Protein AF-J2WIV4-F1 (afdb_monomer)

pLDDT: mean 71.86, std 9.36, range [42.78, 84.94]

Mean predicted aligned error: 8.44 Å

Foldseek 3Di:
DQDQDDPVNLVVVVVVCCVVVVDPPDPDPVVVVVVSVVSVVVVRVVSVVVVVD

Sequence (53 aa):
MAKSATHEMIKAAMIKAIEIGLIPRHSHLDGYVRSWESLTLVIQAALEVTADN

Radius of gyration: 12.19 Å; Cα contacts (8 Å, |Δi|>4): 22; chains: 1; bounding box: 26×18×33 Å

Solvent-accessible surface area (backbone atoms only — not comparable to full-atom values): 3228 Å² total; per-residue (Å²): 130,66,76,75,79,49,72,68,56,53,51,51,53,51,54,49,33,39,75,74,60,77,37,77,86,57,92,44,68,69,61,40,51,54,51,48,56,56,49,51,50,53,53,51,52,52,52,55,63,62,54,80,110

Structure (mmCIF, N/CA/C/O backbone):
data_AF-J2WIV4-F1
#
_entry.id   AF-J2WIV4-F1
#
loop_
_atom_site.group_PDB
_atom_site.id
_atom_site.type_symbol
_atom_site.label_atom_id
_atom_site.label_alt_id
_atom_site.label_comp_id
_atom_site.label_asym_id
_atom_site.label_entity_id
_atom_site.label_seq_id
_atom_site.pdbx_PDB_ins_code
_atom_site.Cartn_x
_atom_site.Cartn_y
_atom_site.Cartn_z
_atom_site.occupancy
_atom_site.B_iso_or_equiv
_atom_site.auth_seq_id
_atom_site.auth_comp_id
_atom_site.auth_asym_id
_atom_site.auth_atom_id
_atom_site.pdbx_PDB_model_num
ATOM 1 N N . MET A 1 1 ? -12.048 -1.898 21.071 1.00 42.78 1 MET A N 1
ATOM 2 C CA . MET A 1 1 ? -11.883 -0.911 19.982 1.00 42.78 1 MET A CA 1
ATOM 3 C C . MET A 1 1 ? -10.544 -1.174 19.322 1.00 42.78 1 MET A C 1
ATOM 5 O O . MET A 1 1 ? -9.520 -0.834 19.911 1.00 42.78 1 MET A O 1
ATOM 9 N N . ALA A 1 2 ? -10.531 -1.835 18.163 1.00 51.84 2 ALA A N 1
ATOM 10 C CA . ALA A 1 2 ? -9.302 -1.950 17.389 1.00 51.84 2 ALA A CA 1
ATOM 11 C C . ALA A 1 2 ? -8.838 -0.538 17.025 1.00 51.84 2 ALA A C 1
ATOM 13 O O . ALA A 1 2 ? -9.602 0.278 16.506 1.00 51.84 2 ALA A O 1
ATOM 14 N N . LYS A 1 3 ? -7.604 -0.212 17.395 1.00 58.56 3 LYS A N 1
ATOM 15 C CA . LYS A 1 3 ? -7.019 1.087 17.095 1.00 58.56 3 LYS A CA 1
ATOM 16 C C . LYS A 1 3 ? -6.840 1.132 15.579 1.00 58.56 3 LYS A C 1
ATOM 18 O O . LYS A 1 3 ? -6.013 0.389 15.058 1.00 58.56 3 LYS A O 1
ATOM 23 N N . SER A 1 4 ? -7.648 1.944 14.893 1.00 64.50 4 SER A N 1
ATOM 24 C CA . SER A 1 4 ? -7.516 2.171 13.449 1.00 64.50 4 SER A CA 1
ATOM 25 C C . SER A 1 4 ? -6.044 2.422 13.122 1.00 64.50 4 SER A C 1
ATOM 27 O O . SER A 1 4 ? -5.391 3.228 13.798 1.00 64.50 4 SER A O 1
ATOM 29 N N . ALA A 1 5 ? -5.493 1.670 12.165 1.00 66.69 5 ALA A N 1
ATOM 30 C CA . ALA A 1 5 ? -4.092 1.814 11.803 1.00 66.69 5 ALA A CA 1
ATOM 31 C C . ALA A 1 5 ? -3.848 3.244 11.331 1.00 66.69 5 ALA A C 1
ATOM 33 O O . ALA A 1 5 ? -4.542 3.765 10.457 1.00 66.69 5 ALA A O 1
ATOM 34 N N . THR A 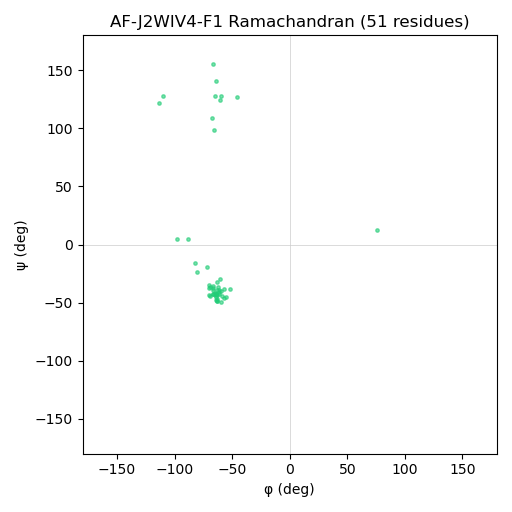1 6 ? -2.851 3.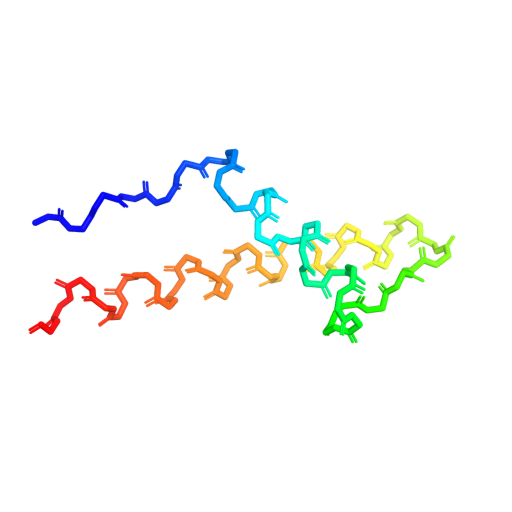892 11.927 1.00 78.75 6 THR A N 1
ATOM 35 C CA . THR A 1 6 ? -2.478 5.237 11.507 1.00 78.75 6 THR A CA 1
ATOM 36 C C . THR A 1 6 ? -1.896 5.189 10.097 1.00 78.75 6 THR A C 1
ATOM 38 O O . THR A 1 6 ? -1.339 4.176 9.667 1.00 78.75 6 THR A O 1
ATOM 41 N N . HIS A 1 7 ? -1.980 6.307 9.378 1.00 74.62 7 HIS A N 1
ATOM 42 C CA . HIS A 1 7 ? -1.424 6.428 8.029 1.00 74.62 7 HIS A CA 1
ATOM 43 C C . HIS A 1 7 ? 0.055 5.996 7.959 1.00 74.62 7 HIS A C 1
ATOM 45 O O . HIS A 1 7 ? 0.460 5.305 7.027 1.00 74.62 7 HIS A O 1
ATOM 51 N N . GLU A 1 8 ? 0.840 6.314 8.992 1.00 78.31 8 GLU A N 1
ATOM 52 C CA . GLU A 1 8 ? 2.249 5.914 9.091 1.00 78.31 8 GLU A CA 1
ATOM 53 C C . GLU A 1 8 ? 2.442 4.398 9.243 1.00 78.31 8 GLU A C 1
ATOM 55 O O . GLU A 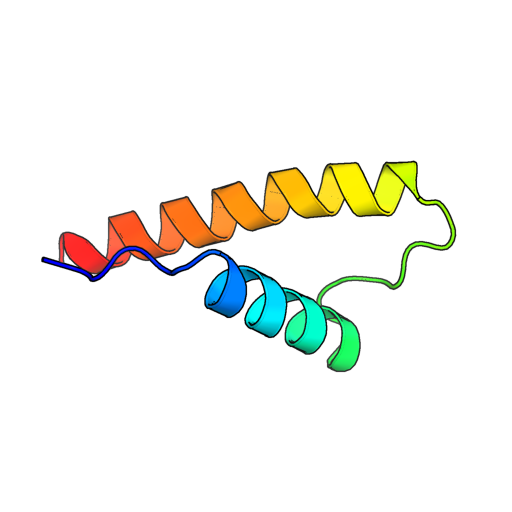1 8 ? 3.377 3.837 8.672 1.00 78.31 8 GLU A O 1
ATOM 60 N N . MET A 1 9 ? 1.548 3.704 9.957 1.00 80.38 9 MET A N 1
ATOM 61 C CA . MET A 1 9 ? 1.602 2.241 10.073 1.00 80.38 9 MET A CA 1
ATOM 62 C C . MET A 1 9 ? 1.315 1.565 8.732 1.00 80.38 9 MET A C 1
ATOM 64 O O . MET A 1 9 ? 2.016 0.627 8.352 1.00 80.38 9 MET A O 1
ATOM 68 N N . ILE A 1 10 ? 0.321 2.070 7.997 1.00 79.00 10 ILE A N 1
ATOM 69 C CA . ILE A 1 10 ? -0.024 1.569 6.660 1.00 79.00 10 ILE A CA 1
ATOM 70 C C . ILE A 1 10 ? 1.157 1.793 5.709 1.00 79.00 10 ILE A C 1
ATOM 72 O O . ILE A 1 10 ? 1.611 0.861 5.047 1.00 79.00 10 ILE A O 1
ATOM 76 N N . LYS A 1 11 ? 1.737 2.997 5.720 1.00 78.69 11 LYS A N 1
ATOM 77 C CA . LYS A 1 11 ? 2.917 3.339 4.919 1.00 78.69 11 LYS A CA 1
ATOM 78 C C . LYS A 1 11 ? 4.107 2.419 5.213 1.00 78.69 11 LYS A C 1
ATOM 80 O O . LYS A 1 11 ? 4.732 1.916 4.279 1.00 78.69 11 LYS A O 1
ATOM 85 N N . ALA A 1 12 ? 4.400 2.156 6.487 1.00 82.06 12 ALA A N 1
ATOM 86 C CA . ALA A 1 12 ? 5.479 1.253 6.885 1.00 82.06 12 ALA A CA 1
ATOM 87 C C . ALA A 1 12 ? 5.232 -0.196 6.425 1.00 82.06 12 ALA A C 1
ATOM 89 O O . ALA A 1 12 ? 6.144 -0.837 5.897 1.00 82.06 12 ALA A O 1
ATOM 90 N N . ALA A 1 13 ? 4.002 -0.700 6.562 1.00 80.94 13 ALA A N 1
ATOM 91 C CA . ALA A 1 13 ? 3.631 -2.037 6.099 1.00 80.94 13 ALA A CA 1
ATOM 92 C C . ALA A 1 13 ? 3.804 -2.188 4.578 1.00 80.94 13 ALA A C 1
ATOM 94 O O . ALA A 1 13 ? 4.301 -3.210 4.105 1.00 80.94 13 ALA A O 1
ATOM 95 N N . MET A 1 14 ? 3.466 -1.151 3.812 1.00 77.69 14 MET A N 1
ATOM 96 C CA . MET A 1 14 ? 3.602 -1.154 2.355 1.00 77.69 14 MET A CA 1
ATOM 97 C C . MET A 1 14 ? 5.059 -1.108 1.902 1.00 77.69 14 MET A C 1
ATOM 99 O O . MET A 1 14 ? 5.443 -1.881 1.025 1.00 77.69 14 MET A O 1
ATOM 103 N N . ILE A 1 15 ? 5.892 -0.269 2.531 1.00 82.00 15 ILE A N 1
ATOM 104 C CA . ILE A 1 15 ? 7.344 -0.280 2.291 1.00 82.00 15 ILE A CA 1
ATOM 105 C C . ILE A 1 15 ? 7.887 -1.685 2.552 1.00 82.00 15 ILE A C 1
ATOM 107 O O . ILE A 1 15 ? 8.612 -2.232 1.718 1.00 82.00 15 ILE A O 1
ATOM 111 N N . LYS A 1 16 ? 7.474 -2.311 3.662 1.00 83.00 16 LYS A N 1
ATOM 112 C CA . LYS A 1 16 ? 7.939 -3.653 3.998 1.00 83.00 16 LYS A CA 1
ATOM 113 C C . LYS A 1 16 ? 7.498 -4.696 2.976 1.00 83.00 16 LYS A C 1
ATOM 115 O O . LYS A 1 16 ? 8.308 -5.525 2.580 1.00 83.00 16 LYS A O 1
ATOM 120 N N . ALA A 1 17 ? 6.252 -4.630 2.514 1.00 81.62 17 ALA A N 1
ATOM 121 C CA . ALA A 1 17 ? 5.718 -5.517 1.487 1.00 81.62 17 ALA A CA 1
ATOM 122 C C . ALA A 1 17 ? 6.440 -5.363 0.132 1.00 81.62 17 ALA A C 1
ATOM 124 O O . ALA A 1 17 ? 6.624 -6.356 -0.572 1.00 81.62 17 ALA A O 1
ATOM 125 N N . ILE A 1 18 ? 6.926 -4.163 -0.205 1.00 81.69 18 ILE A N 1
ATOM 126 C CA . ILE A 1 18 ? 7.801 -3.945 -1.368 1.00 81.69 18 ILE A CA 1
ATOM 127 C C . ILE A 1 18 ? 9.181 -4.579 -1.149 1.00 81.69 18 ILE A C 1
ATOM 129 O O . ILE A 1 18 ? 9.707 -5.228 -2.051 1.00 81.69 18 ILE A O 1
ATOM 133 N N . GLU A 1 19 ? 9.780 -4.406 0.033 1.00 82.06 19 GLU A N 1
ATOM 134 C CA . GLU A 1 19 ? 11.088 -4.998 0.358 1.00 82.06 19 GLU A CA 1
ATOM 135 C C . GLU A 1 19 ? 11.085 -6.525 0.260 1.00 82.06 19 GLU A C 1
ATOM 137 O O . GLU A 1 19 ? 12.052 -7.103 -0.230 1.00 82.06 19 GLU A O 1
ATOM 142 N N . ILE A 1 20 ? 10.007 -7.173 0.711 1.00 84.94 20 ILE A N 1
ATOM 143 C CA . ILE A 1 20 ? 9.886 -8.638 0.687 1.00 84.94 20 ILE A CA 1
ATOM 144 C C . ILE A 1 20 ? 9.294 -9.181 -0.622 1.00 84.94 20 ILE A C 1
ATOM 146 O O . ILE A 1 20 ? 9.064 -10.382 -0.734 1.00 84.94 20 ILE A O 1
ATOM 150 N N . GLY A 1 21 ? 9.042 -8.316 -1.609 1.00 78.38 21 GLY A N 1
ATOM 151 C CA . GLY A 1 21 ? 8.571 -8.712 -2.938 1.00 78.38 21 GLY A CA 1
ATOM 152 C C . GLY A 1 21 ? 7.093 -9.107 -3.024 1.00 78.38 21 GLY A C 1
ATOM 153 O O . GLY A 1 21 ? 6.683 -9.648 -4.047 1.00 78.38 21 GLY A O 1
ATOM 154 N N . LEU A 1 22 ? 6.284 -8.826 -1.995 1.00 78.25 22 LEU A N 1
ATOM 155 C CA . LEU A 1 22 ? 4.824 -8.999 -2.050 1.00 78.25 22 LEU A CA 1
ATOM 156 C C . LEU A 1 22 ? 4.162 -7.965 -2.967 1.00 78.25 22 LEU A C 1
ATOM 158 O O . LEU A 1 22 ? 3.171 -8.270 -3.625 1.00 78.25 22 LEU A O 1
ATOM 162 N N . ILE A 1 23 ? 4.704 -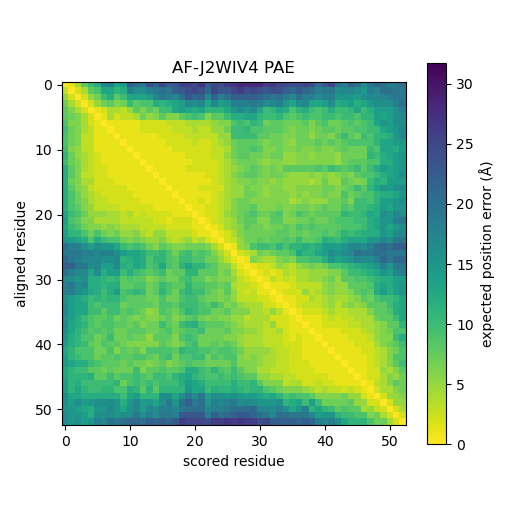6.745 -3.006 1.00 76.81 23 ILE A N 1
ATOM 163 C CA . ILE A 1 23 ? 4.269 -5.689 -3.923 1.00 76.81 23 ILE A CA 1
ATOM 164 C C . ILE A 1 23 ? 5.421 -5.417 -4.893 1.00 76.81 23 ILE A C 1
ATOM 166 O O . ILE A 1 23 ? 6.515 -5.056 -4.449 1.00 76.81 2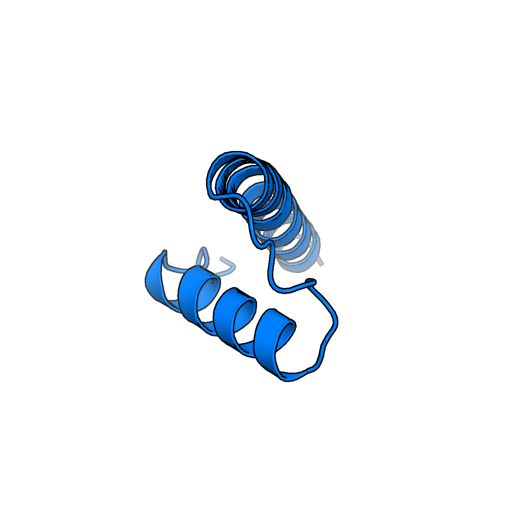3 ILE A O 1
ATOM 170 N N . PRO A 1 24 ? 5.216 -5.561 -6.210 1.00 72.69 24 PRO A N 1
ATOM 171 C CA . PRO A 1 24 ? 6.261 -5.258 -7.173 1.00 72.69 24 PRO A CA 1
ATOM 172 C C . PRO A 1 24 ? 6.618 -3.768 -7.128 1.00 72.69 24 PRO A C 1
ATOM 174 O O . PRO A 1 24 ? 5.749 -2.898 -7.037 1.00 72.69 24 PRO A O 1
ATOM 177 N N . ARG A 1 25 ? 7.915 -3.453 -7.246 1.00 72.12 25 ARG A N 1
ATOM 178 C CA . ARG A 1 25 ? 8.354 -2.077 -7.508 1.00 72.12 25 ARG A CA 1
ATOM 179 C C . ARG A 1 25 ? 7.859 -1.681 -8.893 1.00 72.12 25 ARG A C 1
ATOM 181 O O . ARG A 1 25 ? 8.451 -2.057 -9.901 1.00 72.12 25 ARG A O 1
ATOM 188 N N . HIS A 1 26 ? 6.750 -0.955 -8.943 1.00 70.12 26 HIS A N 1
ATOM 189 C CA . HIS A 1 26 ? 6.246 -0.409 -10.193 1.00 70.12 26 HIS A CA 1
ATOM 190 C C . HIS A 1 26 ? 7.244 0.625 -10.730 1.00 70.12 26 HIS A C 1
ATOM 192 O O . HIS A 1 26 ? 7.631 1.551 -10.021 1.00 70.12 26 HIS A O 1
ATOM 198 N N . SER A 1 27 ? 7.650 0.479 -11.991 1.00 63.31 27 SER A N 1
ATOM 199 C CA . SER A 1 27 ? 8.446 1.481 -12.713 1.00 63.31 27 SER A CA 1
ATOM 200 C C . SER A 1 27 ? 7.628 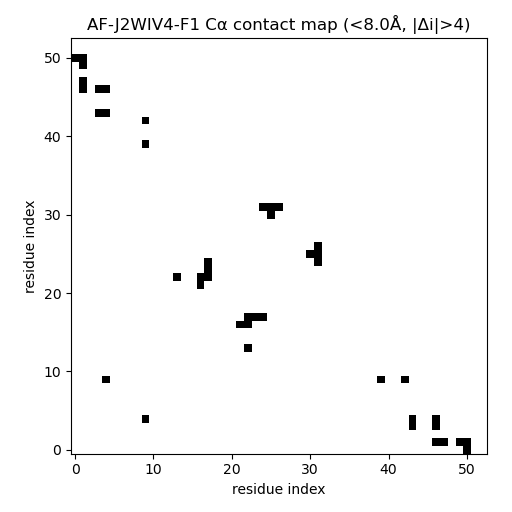2.723 -13.086 1.00 63.31 27 SER A C 1
ATOM 202 O O . SER A 1 27 ? 8.198 3.777 -13.348 1.00 63.31 27 SER A O 1
ATOM 204 N N . HIS A 1 28 ? 6.296 2.606 -13.097 1.00 67.38 28 HIS A N 1
ATOM 205 C CA . HIS A 1 28 ? 5.366 3.677 -13.445 1.00 67.38 28 HIS A CA 1
ATOM 206 C C . HIS A 1 28 ? 4.592 4.146 -12.211 1.00 67.38 28 HIS A C 1
ATOM 208 O O . HIS A 1 28 ? 3.966 3.342 -11.515 1.00 67.38 28 HIS A O 1
ATOM 214 N N . LEU A 1 29 ? 4.611 5.462 -11.984 1.00 63.06 29 LEU A N 1
ATOM 215 C CA . LEU A 1 29 ? 3.972 6.125 -10.847 1.00 63.06 29 LEU A CA 1
ATOM 216 C C . LEU A 1 29 ? 2.464 5.827 -10.771 1.00 63.06 29 LEU A C 1
ATOM 218 O O . LEU A 1 29 ? 1.956 5.558 -9.690 1.00 63.06 29 LEU A O 1
ATOM 222 N N . ASP A 1 30 ? 1.766 5.763 -11.906 1.00 69.38 30 ASP A N 1
ATOM 223 C CA . ASP A 1 30 ? 0.319 5.494 -11.944 1.00 69.38 30 ASP A CA 1
ATOM 224 C C . ASP A 1 30 ? -0.039 4.080 -11.468 1.00 69.38 30 ASP A C 1
ATOM 226 O O . ASP A 1 30 ? -1.023 3.879 -10.755 1.00 69.38 30 ASP A O 1
ATOM 230 N N . GLY A 1 31 ? 0.783 3.089 -11.832 1.00 69.00 31 GLY A N 1
ATOM 231 C CA . GLY A 1 31 ? 0.633 1.716 -11.349 1.00 69.00 31 GLY A CA 1
ATOM 232 C C . GLY A 1 31 ? 0.908 1.624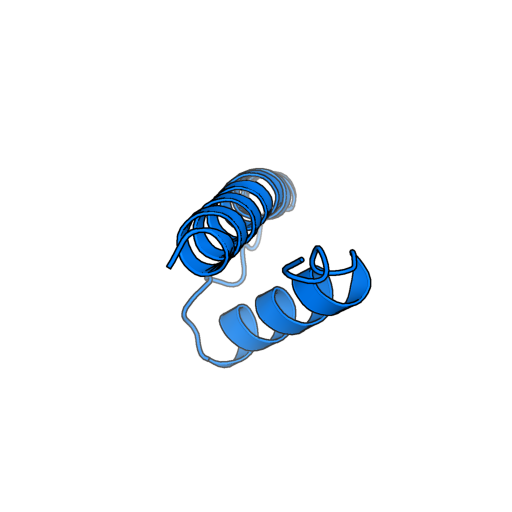 -9.851 1.00 69.00 31 GLY A C 1
ATOM 233 O O . GLY A 1 31 ? 0.191 0.933 -9.132 1.00 69.00 31 GLY A O 1
ATOM 234 N 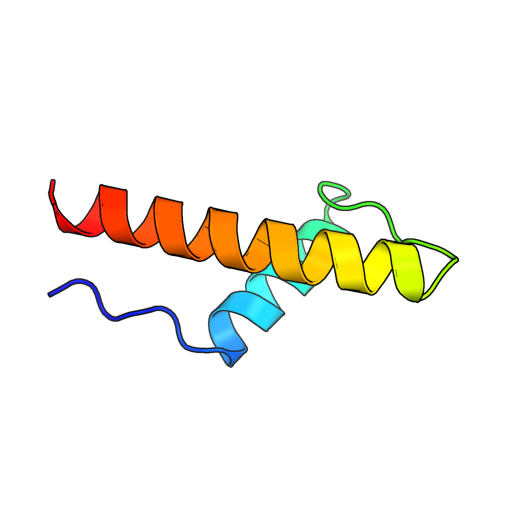N . TYR A 1 32 ? 1.891 2.389 -9.372 1.00 69.62 32 TYR A N 1
ATOM 235 C CA . TYR A 1 32 ? 2.191 2.498 -7.951 1.00 69.62 32 TYR A CA 1
ATOM 236 C C . TYR A 1 32 ? 1.029 3.109 -7.163 1.00 69.62 32 TYR A C 1
ATOM 238 O O . TYR A 1 32 ? 0.608 2.522 -6.173 1.00 69.62 32 TYR A O 1
ATOM 246 N N . VAL A 1 33 ? 0.472 4.235 -7.619 1.00 67.56 33 VAL A N 1
ATOM 247 C CA . VAL A 1 33 ? -0.639 4.937 -6.951 1.00 67.56 33 VAL A CA 1
ATOM 248 C C . VAL A 1 33 ? -1.915 4.091 -6.943 1.00 67.56 33 VAL A C 1
ATOM 250 O O . VAL A 1 33 ? -2.572 3.979 -5.911 1.00 67.56 33 VAL A O 1
ATOM 253 N N . ARG A 1 34 ? -2.244 3.412 -8.048 1.00 72.88 34 ARG A N 1
ATOM 254 C CA . ARG A 1 34 ? -3.432 2.544 -8.105 1.00 72.88 34 ARG A CA 1
ATOM 255 C C . ARG A 1 34 ? -3.306 1.321 -7.190 1.00 72.88 34 ARG A C 1
ATOM 257 O O . ARG A 1 34 ? -4.260 0.968 -6.490 1.00 72.88 34 ARG A O 1
ATOM 264 N N . SER A 1 35 ? -2.131 0.688 -7.166 1.00 72.44 35 SER A N 1
ATOM 265 C CA . SER A 1 35 ? -1.828 -0.366 -6.193 1.00 72.44 35 SER A CA 1
ATOM 266 C C . SER A 1 35 ? -1.871 0.184 -4.766 1.00 72.44 35 SER A C 1
ATOM 268 O O . SER A 1 35 ? -2.362 -0.497 -3.871 1.00 72.44 35 SER A O 1
ATOM 270 N N . TRP A 1 36 ? -1.423 1.427 -4.558 1.00 76.12 36 TRP A N 1
ATOM 271 C CA . TRP A 1 36 ? -1.374 2.078 -3.252 1.00 76.12 36 TRP A CA 1
ATOM 272 C C . TRP A 1 36 ? -2.759 2.271 -2.628 1.00 76.12 36 TRP A C 1
ATOM 274 O O . TRP A 1 36 ? -2.977 1.899 -1.472 1.00 76.12 36 TRP A O 1
ATOM 284 N N . GLU A 1 37 ? -3.711 2.798 -3.397 1.00 77.94 37 GLU A N 1
ATOM 285 C CA . GLU A 1 37 ? -5.103 2.961 -2.959 1.00 77.94 37 GLU A CA 1
ATOM 286 C C . GLU A 1 37 ? -5.766 1.605 -2.695 1.00 77.94 37 GLU A C 1
ATOM 288 O O . GLU A 1 37 ? -6.366 1.397 -1.640 1.00 77.94 37 GLU A O 1
ATOM 293 N N . SER A 1 38 ? -5.580 0.647 -3.609 1.00 77.81 38 SER A N 1
ATOM 294 C CA . SER A 1 38 ? -6.164 -0.696 -3.490 1.00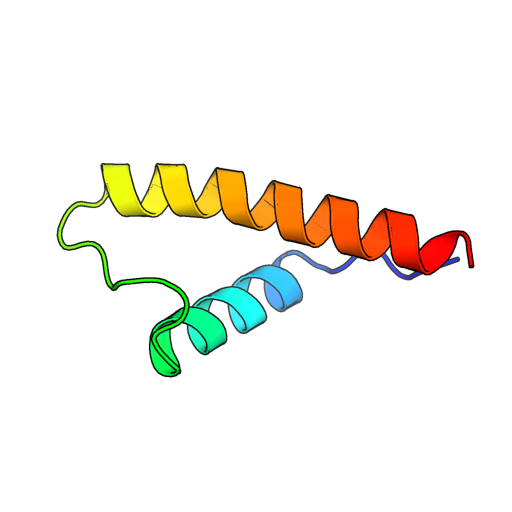 77.81 38 SER A CA 1
ATOM 295 C C . SER A 1 38 ? -5.660 -1.432 -2.244 1.00 77.81 38 SER A C 1
ATOM 297 O O . SER A 1 38 ? -6.438 -2.040 -1.513 1.00 77.81 38 SER A O 1
ATOM 299 N N . LEU A 1 39 ? -4.359 -1.348 -1.961 1.00 74.25 39 LEU A N 1
ATOM 300 C CA . LEU A 1 39 ? -3.749 -1.969 -0.785 1.00 74.25 39 LEU A CA 1
ATOM 301 C C . LEU A 1 39 ? -4.157 -1.291 0.518 1.00 74.25 39 LEU A C 1
ATOM 303 O O . LEU A 1 39 ? -4.371 -1.979 1.513 1.00 74.25 39 LEU A O 1
ATOM 307 N N . THR A 1 40 ? -4.290 0.036 0.518 1.00 77.31 40 THR A N 1
ATOM 308 C CA . THR A 1 40 ? -4.781 0.774 1.689 1.00 77.31 40 THR A CA 1
ATOM 309 C C . THR A 1 40 ? -6.175 0.283 2.079 1.00 77.31 40 THR A C 1
ATOM 311 O O . THR A 1 40 ? -6.404 -0.016 3.251 1.00 77.31 40 THR A O 1
ATOM 314 N N . LEU A 1 41 ? -7.065 0.102 1.097 1.00 78.19 41 LEU A N 1
ATOM 315 C CA . LEU A 1 41 ? -8.413 -0.430 1.318 1.00 78.19 41 LEU A CA 1
ATOM 316 C C . LEU A 1 41 ? -8.395 -1.875 1.833 1.00 78.19 41 LEU A C 1
ATOM 318 O O . LEU A 1 41 ? -9.126 -2.197 2.764 1.00 78.19 41 LEU A O 1
ATOM 322 N N . VAL A 1 42 ? -7.537 -2.741 1.280 1.00 76.69 42 VAL A N 1
ATOM 323 C CA . VAL A 1 42 ? -7.395 -4.133 1.752 1.00 76.69 42 VAL A CA 1
ATOM 324 C C . VAL A 1 42 ? -6.898 -4.182 3.198 1.00 76.69 42 VAL A C 1
ATOM 326 O O . VAL A 1 42 ? -7.423 -4.952 4.000 1.00 76.69 42 VAL A O 1
ATOM 329 N N . ILE A 1 43 ? -5.911 -3.355 3.551 1.00 74.44 43 ILE A N 1
ATOM 330 C CA . ILE A 1 43 ? -5.381 -3.281 4.918 1.00 74.44 43 ILE A CA 1
ATOM 331 C C . ILE A 1 43 ? -6.456 -2.762 5.878 1.00 74.44 43 ILE A C 1
ATOM 333 O O . ILE A 1 43 ? -6.628 -3.332 6.952 1.00 74.44 43 ILE A O 1
ATOM 337 N N . GLN A 1 44 ? -7.203 -1.724 5.494 1.00 73.56 44 GLN A N 1
ATOM 338 C CA . GLN A 1 44 ? -8.320 -1.210 6.292 1.00 73.56 44 GLN A CA 1
ATOM 339 C C . GLN A 1 44 ? -9.397 -2.278 6.513 1.00 73.56 44 GLN A C 1
ATOM 341 O O . GLN A 1 44 ? -9.743 -2.550 7.660 1.00 73.56 44 GLN A O 1
ATOM 346 N N . ALA A 1 45 ? -9.839 -2.956 5.452 1.00 75.00 45 ALA A N 1
ATOM 347 C CA . ALA A 1 45 ? -10.840 -4.016 5.543 1.00 75.00 45 ALA A CA 1
ATOM 348 C C . ALA A 1 45 ? -10.371 -5.194 6.417 1.00 75.00 45 ALA A C 1
ATOM 350 O O . ALA A 1 45 ? -11.132 -5.712 7.231 1.00 75.00 45 ALA A O 1
ATOM 351 N N . ALA A 1 46 ? -9.104 -5.605 6.301 1.00 71.88 46 ALA A N 1
ATOM 352 C CA . ALA A 1 46 ? -8.547 -6.664 7.142 1.00 71.88 46 ALA A CA 1
ATOM 353 C C . ALA A 1 46 ? -8.539 -6.272 8.631 1.00 71.88 46 ALA A C 1
ATOM 355 O O . ALA A 1 46 ? -8.834 -7.096 9.498 1.00 71.88 46 ALA A O 1
ATOM 356 N N . LEU A 1 47 ? -8.227 -5.011 8.939 1.00 69.00 47 LEU A N 1
ATOM 357 C CA . LEU A 1 47 ? -8.228 -4.503 10.312 1.00 69.00 47 LEU A CA 1
ATOM 358 C C . LEU A 1 47 ? -9.639 -4.407 10.902 1.00 69.00 47 LEU A C 1
ATOM 360 O O . LEU A 1 47 ? -9.804 -4.695 12.085 1.00 69.00 47 LEU A O 1
ATOM 364 N N . GLU A 1 48 ? -10.638 -4.048 10.096 1.00 72.00 48 GLU A N 1
ATOM 365 C CA . GLU A 1 48 ? -12.051 -4.041 10.499 1.00 72.00 48 GLU A CA 1
ATOM 366 C C . GLU A 1 48 ? -12.542 -5.455 10.834 1.00 72.00 48 GLU A C 1
ATOM 368 O O . GLU A 1 48 ? -13.057 -5.681 11.925 1.00 72.00 48 GLU A O 1
ATOM 373 N N . VAL A 1 49 ? -12.267 -6.442 9.973 1.00 66.88 49 VAL A N 1
ATOM 374 C CA . VAL A 1 49 ? -12.633 -7.854 10.212 1.00 66.88 49 VAL A CA 1
ATOM 375 C C . VAL A 1 49 ? -11.976 -8.427 11.476 1.00 66.88 49 VAL A C 1
ATOM 377 O O . VAL A 1 49 ? -12.533 -9.306 12.131 1.00 66.88 49 VAL A O 1
ATOM 380 N N . THR A 1 50 ? -10.790 -7.940 11.844 1.00 57.66 50 THR A N 1
ATOM 381 C CA . THR A 1 50 ? -10.078 -8.401 13.050 1.00 57.66 50 THR A CA 1
ATOM 382 C C . THR A 1 50 ? -10.578 -7.710 14.327 1.00 57.66 50 THR A C 1
ATOM 384 O O . THR A 1 50 ? -10.288 -8.175 15.423 1.00 57.66 50 THR A O 1
ATOM 387 N N . ALA A 1 51 ? -11.310 -6.598 14.214 1.00 56.22 51 ALA A N 1
ATOM 388 C CA . ALA A 1 51 ? -11.862 -5.865 15.355 1.00 56.22 51 ALA A CA 1
ATOM 389 C C . ALA A 1 51 ? -13.157 -6.480 15.912 1.00 56.22 51 ALA A C 1
ATOM 391 O O . ALA A 1 51 ? -13.481 -6.230 17.075 1.00 56.22 51 ALA A O 1
ATOM 392 N N . ASP A 1 52 ? -13.867 -7.240 15.074 1.00 53.47 52 ASP A N 1
ATOM 393 C CA . ASP A 1 52 ? -15.178 -7.840 15.354 1.00 53.47 52 ASP A CA 1
ATOM 394 C C . ASP A 1 52 ? -15.104 -9.321 15.793 1.00 53.47 52 ASP A C 1
ATOM 396 O O . ASP A 1 52 ? -16.142 -9.951 15.999 1.00 53.47 52 ASP A O 1
ATOM 400 N N . ASN A 1 53 ? -13.894 -9.868 15.971 1.00 47.09 53 ASN A N 1
ATOM 401 C CA . ASN A 1 53 ? -13.623 -11.184 16.575 1.00 47.09 53 ASN A CA 1
ATOM 402 C C . ASN A 1 53 ? -12.976 -11.033 17.959 1.00 47.09 53 ASN A C 1
ATOM 404 O O . ASN A 1 53 ? -13.205 -11.924 18.807 1.00 47.09 53 ASN A O 1
#

Secondary structure (DSSP, 8-state):
---PPPHHHHHHHHHHHHHTTSS---SSHHHHHHHHHHHHHHHHHHHHHHH--